Protein AF-A0A968T188-F1 (afdb_monomer_lite)

pLDDT: mean 80.8, std 10.1, range [50.88, 93.0]

Radius of gyration: 18.67 Å; chains: 1; bounding box: 28×56×42 Å

Sequence (68 aa):
MVPGEFERLDISHDEIEAIIVRKSHLRRIDPERLTQILLRHVVGVMGPEETLHVTIREEITITESYED

Structure (mmCIF, N/CA/C/O backbone):
data_AF-A0A968T188-F1
#
_entry.id   AF-A0A968T188-F1
#
loop_
_atom_site.group_PDB
_atom_site.id
_atom_site.type_symbol
_atom_site.label_atom_id
_atom_site.label_alt_id
_atom_site.label_comp_id
_atom_site.label_asym_id
_atom_site.label_entity_id
_atom_site.label_seq_id
_atom_site.pdbx_PDB_ins_code
_atom_site.Cartn_x
_atom_site.Cartn_y
_atom_site.Cartn_z
_atom_site.occupancy
_atom_site.B_iso_or_equiv
_atom_site.auth_seq_id
_atom_site.auth_comp_id
_atom_site.auth_asym_id
_atom_site.auth_atom_id
_atom_site.pdbx_PDB_model_num
ATOM 1 N N . MET A 1 1 ? 19.690 12.770 -2.153 1.00 51.66 1 MET A N 1
ATOM 2 C CA . MET A 1 1 ? 18.556 11.851 -1.926 1.00 51.66 1 MET A CA 1
ATOM 3 C C . MET A 1 1 ? 18.772 11.231 -0.563 1.00 51.66 1 MET A C 1
ATOM 5 O O . MET A 1 1 ? 19.864 10.719 -0.332 1.00 51.66 1 MET A O 1
ATOM 9 N N . VAL A 1 2 ? 17.820 11.396 0.350 1.00 50.88 2 VAL A N 1
ATOM 10 C CA . VAL A 1 2 ? 18.002 11.003 1.753 1.00 50.88 2 VAL A CA 1
ATOM 11 C C . VAL A 1 2 ? 17.848 9.477 1.851 1.00 50.88 2 VAL A C 1
ATOM 13 O O . VAL A 1 2 ? 16.954 8.919 1.208 1.00 50.88 2 VAL A O 1
ATOM 16 N N . PRO A 1 3 ? 18.718 8.752 2.576 1.00 55.19 3 PRO A N 1
ATOM 17 C CA . PRO A 1 3 ? 18.487 7.340 2.866 1.00 55.19 3 PRO A CA 1
ATOM 18 C C . PRO A 1 3 ? 17.109 7.159 3.517 1.00 55.19 3 PRO A C 1
ATOM 20 O O . PRO A 1 3 ? 16.806 7.837 4.491 1.00 55.19 3 PRO A O 1
ATOM 23 N N . GLY A 1 4 ? 16.282 6.256 2.986 1.00 67.25 4 GLY A N 1
ATOM 24 C CA . GLY A 1 4 ? 14.963 5.962 3.563 1.00 67.25 4 GLY A CA 1
ATOM 25 C C . GLY A 1 4 ? 13.773 6.669 2.913 1.00 67.25 4 GLY A C 1
ATOM 26 O O . GLY A 1 4 ? 12.698 6.670 3.497 1.00 67.25 4 GLY A O 1
ATOM 27 N N . GLU A 1 5 ? 13.912 7.240 1.714 1.00 86.06 5 GLU A N 1
ATOM 28 C CA . GLU A 1 5 ? 12.735 7.697 0.967 1.00 86.06 5 GLU A CA 1
ATOM 29 C C . GLU A 1 5 ? 11.920 6.511 0.429 1.00 86.06 5 GLU A C 1
ATOM 31 O O . GLU A 1 5 ? 12.398 5.702 -0.382 1.00 86.06 5 GLU A O 1
ATOM 36 N N . PHE A 1 6 ? 10.670 6.449 0.874 1.00 90.62 6 PHE A N 1
ATOM 37 C CA . PHE A 1 6 ? 9.677 5.493 0.419 1.00 90.62 6 PHE A CA 1
ATOM 38 C C . PHE A 1 6 ? 8.655 6.161 -0.497 1.00 90.62 6 PHE A C 1
ATOM 40 O O . PHE A 1 6 ? 8.437 7.372 -0.444 1.00 90.62 6 PHE A O 1
ATOM 47 N N . GLU A 1 7 ? 8.048 5.349 -1.346 1.00 90.75 7 GLU A N 1
ATOM 48 C CA . GLU A 1 7 ? 6.949 5.719 -2.219 1.00 90.75 7 GLU A CA 1
ATOM 49 C C . GLU A 1 7 ? 5.814 4.726 -2.012 1.00 90.75 7 GLU A C 1
ATOM 51 O O . GLU A 1 7 ? 6.043 3.514 -1.946 1.00 90.75 7 GLU A O 1
ATOM 56 N N . ARG A 1 8 ? 4.605 5.265 -1.854 1.00 93.00 8 ARG A N 1
ATOM 57 C CA . ARG A 1 8 ? 3.378 4.488 -1.764 1.00 93.00 8 ARG A CA 1
ATOM 58 C C . ARG A 1 8 ? 2.845 4.288 -3.177 1.00 93.00 8 ARG A C 1
ATOM 60 O O . ARG A 1 8 ? 2.626 5.261 -3.889 1.00 93.00 8 ARG A O 1
ATOM 67 N N . LEU A 1 9 ? 2.646 3.033 -3.552 1.00 91.56 9 LEU A N 1
ATOM 68 C CA . LEU A 1 9 ? 1.969 2.630 -4.776 1.00 91.56 9 LEU A CA 1
ATOM 69 C C . LEU A 1 9 ? 0.591 2.103 -4.384 1.00 91.56 9 LEU A C 1
ATOM 71 O O . LEU A 1 9 ? 0.512 1.082 -3.699 1.00 91.56 9 LEU A O 1
ATOM 75 N N . ASP A 1 10 ? -0.470 2.802 -4.779 1.00 91.06 10 ASP A N 1
ATOM 76 C CA . ASP A 1 10 ? -1.844 2.341 -4.559 1.00 91.06 10 ASP A CA 1
ATOM 77 C C . ASP A 1 10 ? -2.171 1.173 -5.495 1.00 91.06 10 ASP A C 1
ATOM 79 O O . ASP A 1 10 ? -1.717 1.130 -6.643 1.00 91.06 10 ASP A O 1
ATOM 83 N N . ILE A 1 11 ? -2.939 0.200 -5.000 1.00 87.31 11 ILE A N 1
ATOM 84 C CA . ILE A 1 11 ? -3.215 -1.044 -5.721 1.00 87.31 11 ILE A CA 1
ATOM 85 C C . ILE A 1 11 ? -4.712 -1.304 -5.759 1.00 87.31 11 ILE A C 1
ATOM 87 O O . ILE A 1 11 ? -5.418 -1.169 -4.767 1.00 87.31 11 ILE A O 1
ATOM 91 N N . SER A 1 12 ? -5.189 -1.735 -6.924 1.00 83.44 12 SER A N 1
ATOM 92 C CA . SER A 1 12 ? -6.515 -2.326 -7.065 1.00 83.44 12 SER A CA 1
ATOM 93 C C . SER A 1 12 ? -6.409 -3.836 -6.822 1.00 83.44 12 SER A C 1
ATOM 95 O O . SER A 1 12 ? -6.167 -4.606 -7.750 1.00 83.44 12 SER A O 1
ATOM 97 N N . HIS A 1 13 ? -6.488 -4.244 -5.555 1.00 82.12 13 HIS A N 1
ATOM 98 C CA . HIS A 1 13 ? -6.497 -5.643 -5.119 1.00 82.12 13 HIS A CA 1
ATOM 99 C C . HIS A 1 13 ? -7.489 -5.804 -3.965 1.00 82.12 13 HIS A C 1
ATOM 101 O O . HIS A 1 13 ? -7.624 -4.897 -3.148 1.00 82.12 13 HIS A O 1
ATOM 107 N N . ASP A 1 14 ? -8.153 -6.957 -3.879 1.00 80.88 14 ASP A N 1
ATOM 108 C CA . ASP A 1 14 ? -9.228 -7.181 -2.900 1.00 80.88 14 ASP A CA 1
ATOM 109 C C . ASP A 1 14 ? -8.730 -7.108 -1.444 1.00 80.88 14 ASP A C 1
ATOM 111 O O . ASP A 1 14 ? -9.453 -6.677 -0.550 1.00 80.88 14 ASP A O 1
ATOM 115 N N . GLU A 1 15 ? -7.475 -7.501 -1.215 1.00 77.19 15 GLU A N 1
ATOM 116 C CA . GLU A 1 15 ? -6.878 -7.617 0.127 1.00 77.19 15 GLU A CA 1
ATOM 117 C C . GLU A 1 15 ? -5.720 -6.640 0.395 1.00 77.19 15 GLU A C 1
ATOM 119 O O . GLU A 1 15 ? -5.310 -6.467 1.540 1.00 77.19 15 GLU A O 1
ATOM 124 N N . ILE A 1 16 ? -5.157 -6.011 -0.645 1.00 81.81 16 ILE A N 1
ATOM 125 C CA . ILE A 1 16 ? -3.939 -5.193 -0.533 1.00 81.81 16 ILE A CA 1
ATOM 126 C C . ILE A 1 16 ? -4.242 -3.793 -1.050 1.00 81.81 16 ILE A C 1
ATOM 128 O O . ILE A 1 16 ? -4.406 -3.586 -2.247 1.00 81.81 16 ILE A O 1
ATOM 132 N N . GLU A 1 17 ? -4.264 -2.826 -0.138 1.00 85.12 17 GLU A N 1
ATOM 133 C CA . GLU A 1 17 ? -4.579 -1.430 -0.454 1.00 85.12 17 GLU A CA 1
ATOM 134 C C . GLU A 1 17 ? -3.405 -0.702 -1.130 1.00 85.12 17 GLU A C 1
ATOM 136 O O . GLU A 1 17 ? -3.589 0.098 -2.048 1.00 85.12 17 GLU A O 1
ATOM 141 N N . ALA A 1 18 ? -2.177 -0.974 -0.679 1.00 90.25 18 ALA A N 1
ATOM 142 C CA . ALA A 1 18 ? -0.979 -0.336 -1.207 1.00 90.25 18 ALA A CA 1
ATOM 143 C C . ALA A 1 18 ? 0.298 -1.126 -0.913 1.00 90.25 18 ALA A C 1
ATOM 145 O O . ALA A 1 18 ? 0.379 -1.892 0.048 1.00 90.25 18 ALA A O 1
ATOM 146 N N . ILE A 1 19 ? 1.337 -0.862 -1.706 1.00 89.19 19 ILE A N 1
ATOM 147 C CA . ILE A 1 19 ? 2.710 -1.303 -1.443 1.00 89.19 19 ILE A CA 1
ATOM 148 C C . ILE A 1 19 ? 3.588 -0.081 -1.184 1.00 89.19 19 ILE A C 1
ATOM 150 O O . ILE A 1 19 ? 3.572 0.895 -1.931 1.00 89.19 19 ILE A O 1
ATOM 154 N N . ILE A 1 20 ? 4.419 -0.167 -0.145 1.00 91.19 20 ILE A N 1
ATOM 155 C CA . ILE A 1 20 ? 5.443 0.832 0.154 1.00 91.19 20 ILE A CA 1
ATOM 156 C C . ILE A 1 20 ? 6.793 0.320 -0.351 1.00 91.19 20 ILE A C 1
ATOM 158 O O . ILE A 1 20 ? 7.315 -0.686 0.131 1.00 91.19 20 ILE A O 1
ATOM 162 N N . VAL A 1 21 ? 7.385 1.021 -1.315 1.00 90.50 21 VAL A N 1
ATOM 163 C CA . VAL A 1 21 ? 8.681 0.660 -1.906 1.00 90.50 21 VAL A CA 1
ATOM 164 C C . VAL A 1 21 ? 9.717 1.742 -1.661 1.00 90.50 21 VAL A C 1
ATOM 166 O O . VAL A 1 21 ? 9.404 2.919 -1.533 1.00 90.50 21 VAL A O 1
ATOM 169 N N . ARG A 1 22 ? 10.997 1.369 -1.635 1.00 89.69 22 ARG A N 1
ATOM 170 C CA . ARG A 1 22 ? 12.073 2.367 -1.671 1.00 89.69 22 ARG A CA 1
ATOM 171 C C . ARG A 1 22 ? 12.106 3.019 -3.048 1.00 89.69 22 ARG A C 1
ATOM 173 O O . ARG A 1 22 ? 12.204 2.304 -4.049 1.00 89.69 22 ARG A O 1
ATOM 180 N N . LYS A 1 23 ? 12.175 4.352 -3.109 1.00 89.00 23 LYS A N 1
ATOM 181 C CA . LYS A 1 23 ? 12.279 5.094 -4.383 1.00 89.00 23 LYS A CA 1
ATOM 182 C C . LYS A 1 23 ? 13.439 4.637 -5.269 1.00 89.00 23 LYS A C 1
ATOM 184 O O . LYS A 1 23 ? 13.372 4.708 -6.492 1.00 89.00 23 LYS A O 1
ATOM 189 N N . SER A 1 24 ? 14.521 4.130 -4.674 1.00 88.12 24 SER A N 1
ATOM 190 C CA . SER A 1 24 ? 15.660 3.586 -5.422 1.00 88.12 24 SER A CA 1
ATOM 191 C C . SER A 1 24 ? 15.299 2.389 -6.308 1.00 88.12 24 SER A C 1
ATOM 193 O O . SER A 1 24 ? 15.961 2.185 -7.324 1.00 88.12 24 SER A O 1
ATOM 195 N N . HIS A 1 25 ? 14.283 1.599 -5.946 1.00 85.19 25 HIS A N 1
ATOM 196 C CA . HIS A 1 25 ? 13.826 0.469 -6.760 1.00 85.19 25 HIS A CA 1
ATOM 197 C C . HIS A 1 25 ? 13.100 0.948 -8.022 1.00 85.19 25 HIS A C 1
ATOM 199 O O . HIS A 1 25 ? 13.364 0.420 -9.099 1.00 85.19 25 HIS A O 1
ATOM 205 N N . LEU A 1 26 ? 12.313 2.021 -7.923 1.00 87.25 26 LEU A N 1
ATOM 206 C CA . LEU A 1 26 ? 11.559 2.601 -9.043 1.00 87.25 26 LEU A CA 1
ATOM 207 C C . LEU A 1 26 ? 12.444 3.210 -10.140 1.00 87.25 26 LEU A C 1
ATOM 209 O O . LEU A 1 26 ? 12.008 3.416 -11.264 1.00 87.25 26 LEU A O 1
ATOM 213 N N . ARG A 1 27 ? 13.732 3.440 -9.858 1.00 86.81 27 ARG A N 1
ATOM 214 C CA . ARG A 1 27 ? 14.708 3.856 -10.881 1.00 86.81 27 ARG A CA 1
ATOM 215 C C . ARG A 1 27 ? 15.071 2.743 -11.866 1.00 86.81 27 ARG A C 1
ATOM 217 O O . ARG A 1 27 ? 15.674 3.025 -12.896 1.00 86.81 27 ARG A O 1
ATOM 224 N N . ARG A 1 28 ? 14.826 1.479 -11.504 1.00 86.19 28 ARG A N 1
ATOM 225 C CA . ARG A 1 28 ? 15.310 0.293 -12.238 1.00 86.19 28 ARG A CA 1
ATOM 226 C C . ARG A 1 28 ? 14.186 -0.533 -12.842 1.00 86.19 28 ARG A C 1
ATOM 228 O O . ARG A 1 28 ? 14.445 -1.337 -13.732 1.00 86.19 28 ARG A O 1
ATOM 235 N N . ILE A 1 29 ? 12.978 -0.377 -12.324 1.00 89.00 29 ILE A N 1
ATOM 236 C CA . ILE A 1 29 ? 11.804 -1.113 -12.751 1.00 89.00 29 ILE A CA 1
ATOM 237 C C . ILE A 1 29 ? 10.611 -0.172 -12.725 1.00 89.00 29 ILE A C 1
ATOM 239 O O . ILE A 1 29 ? 10.465 0.635 -11.809 1.00 89.00 29 ILE A O 1
ATOM 243 N N . ASP A 1 30 ? 9.791 -0.294 -13.757 1.00 90.31 30 ASP A N 1
ATOM 244 C CA . ASP A 1 30 ? 8.513 0.386 -13.834 1.00 90.31 30 ASP A CA 1
ATOM 245 C C . ASP A 1 30 ? 7.615 0.011 -12.627 1.00 90.31 30 ASP A C 1
ATOM 247 O O . ASP A 1 30 ? 7.599 -1.167 -12.235 1.00 90.31 30 ASP A O 1
ATOM 251 N N . PRO A 1 31 ? 6.892 0.975 -1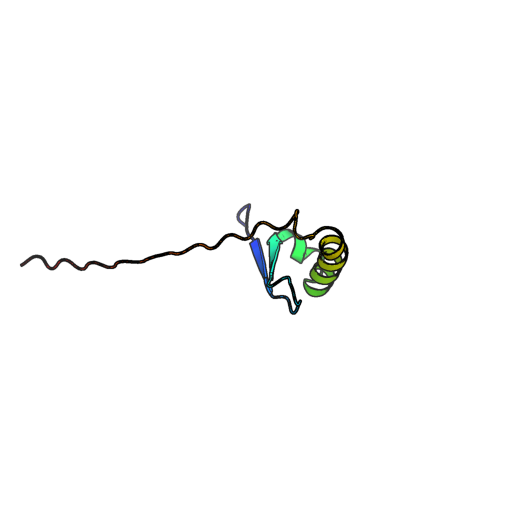2.022 1.00 88.75 31 PRO A N 1
ATOM 252 C CA . PRO A 1 31 ? 6.046 0.728 -10.857 1.00 88.75 31 PRO A CA 1
ATOM 253 C C . PRO A 1 31 ? 4.996 -0.370 -11.063 1.00 88.75 31 PRO A C 1
ATOM 255 O O . PRO A 1 31 ? 4.845 -1.219 -10.185 1.00 88.75 31 PRO A O 1
ATOM 258 N N . GLU A 1 32 ? 4.311 -0.417 -12.210 1.00 89.44 32 GLU A N 1
ATOM 259 C CA . GLU A 1 32 ? 3.272 -1.425 -12.468 1.00 89.44 32 GLU A CA 1
ATOM 260 C C . GLU A 1 32 ? 3.882 -2.823 -12.527 1.00 89.44 32 GLU A C 1
ATOM 262 O O . GLU A 1 32 ? 3.381 -3.775 -11.917 1.00 89.44 32 GLU A O 1
ATOM 267 N N . ARG A 1 33 ? 5.025 -2.946 -13.209 1.00 90.00 33 ARG A N 1
ATOM 268 C CA . ARG A 1 33 ? 5.743 -4.220 -13.302 1.00 90.00 33 ARG A CA 1
ATOM 269 C C . ARG A 1 33 ? 6.256 -4.688 -11.942 1.00 90.00 33 ARG A C 1
ATOM 271 O O . ARG A 1 33 ? 6.217 -5.886 -11.656 1.00 90.00 33 ARG A O 1
ATOM 278 N N . LEU A 1 34 ? 6.742 -3.771 -11.106 1.00 89.12 34 LEU A N 1
ATOM 279 C CA . LEU A 1 34 ? 7.165 -4.089 -9.743 1.00 89.12 34 LEU A CA 1
ATOM 280 C C . LEU A 1 34 ? 5.984 -4.589 -8.906 1.00 89.12 34 LEU A C 1
ATOM 282 O O . LEU A 1 34 ? 6.100 -5.633 -8.265 1.00 89.12 34 LEU A O 1
ATOM 286 N N . THR A 1 35 ? 4.849 -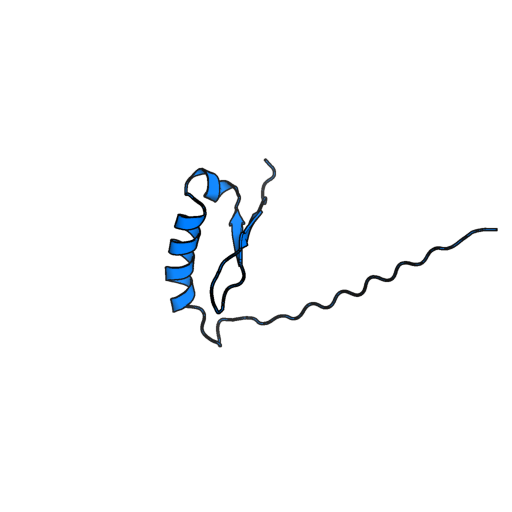3.895 -8.966 1.00 89.38 35 THR A N 1
ATOM 287 C CA . THR A 1 35 ? 3.616 -4.280 -8.272 1.00 89.38 35 THR A CA 1
ATOM 288 C C . THR A 1 35 ? 3.174 -5.690 -8.655 1.00 89.38 35 THR A C 1
ATOM 290 O O . THR A 1 35 ? 2.956 -6.518 -7.774 1.00 89.38 35 THR A O 1
ATOM 293 N N . GLN A 1 36 ? 3.139 -6.024 -9.949 1.00 89.31 36 GLN A N 1
ATOM 294 C CA . GLN A 1 36 ? 2.774 -7.373 -10.405 1.00 89.31 36 GLN A CA 1
ATOM 295 C C . GLN A 1 36 ? 3.704 -8.464 -9.856 1.00 89.31 36 GLN A C 1
ATOM 297 O O . GLN A 1 36 ? 3.243 -9.534 -9.454 1.00 89.31 36 GLN A O 1
ATOM 302 N N . ILE A 1 37 ? 5.017 -8.207 -9.825 1.00 88.75 37 ILE A N 1
ATOM 303 C CA . ILE A 1 37 ? 5.996 -9.156 -9.277 1.00 88.75 37 ILE A CA 1
ATOM 304 C C . ILE A 1 37 ? 5.751 -9.371 -7.785 1.00 88.75 37 ILE A C 1
ATOM 306 O O . ILE A 1 37 ? 5.757 -10.517 -7.333 1.00 88.75 37 ILE A O 1
ATOM 310 N N . LEU A 1 38 ? 5.539 -8.291 -7.034 1.00 86.88 38 LEU A N 1
ATOM 311 C CA . LEU A 1 38 ? 5.324 -8.354 -5.592 1.00 86.88 38 LEU A CA 1
ATOM 312 C C . LEU A 1 38 ? 4.016 -9.077 -5.258 1.00 86.88 38 LEU A C 1
ATOM 314 O O . LEU A 1 38 ? 4.050 -10.034 -4.489 1.00 86.88 38 LEU A O 1
ATOM 318 N N . LEU A 1 39 ? 2.904 -8.714 -5.903 1.00 86.19 39 LEU A N 1
ATOM 319 C CA . LEU A 1 39 ? 1.606 -9.367 -5.697 1.00 86.19 39 LEU A CA 1
ATOM 320 C C . LEU A 1 39 ? 1.674 -10.873 -5.972 1.00 86.19 39 LEU A C 1
ATOM 322 O O . LEU A 1 39 ? 1.182 -11.667 -5.175 1.00 86.19 39 LEU A O 1
ATOM 326 N N . ARG A 1 40 ? 2.369 -11.293 -7.038 1.00 85.81 40 ARG A N 1
ATOM 327 C CA . ARG A 1 40 ? 2.530 -12.719 -7.365 1.00 85.81 40 ARG A CA 1
ATOM 328 C C . ARG A 1 40 ? 3.196 -13.527 -6.247 1.00 85.81 40 ARG A C 1
ATOM 330 O O . ARG A 1 40 ? 2.909 -14.712 -6.114 1.00 85.81 40 ARG A O 1
ATOM 337 N N . HIS A 1 41 ? 4.103 -12.917 -5.487 1.00 81.75 41 HIS A N 1
ATOM 338 C CA . HIS A 1 41 ? 4.796 -13.596 -4.390 1.00 81.75 41 HIS A CA 1
ATOM 339 C C . HIS A 1 41 ? 4.029 -13.479 -3.073 1.00 81.75 41 HIS A C 1
ATOM 341 O O . HIS A 1 41 ? 4.010 -14.435 -2.308 1.00 81.75 41 HIS A O 1
ATOM 347 N N . VAL A 1 42 ? 3.390 -12.333 -2.827 1.00 79.38 42 VAL A N 1
ATOM 348 C CA . VAL A 1 42 ? 2.703 -12.019 -1.567 1.00 79.38 42 VAL A CA 1
ATOM 349 C C . VAL A 1 42 ? 1.394 -12.796 -1.412 1.00 79.38 42 VAL A C 1
ATOM 351 O O . VAL A 1 42 ? 1.138 -13.323 -0.335 1.00 79.38 42 VAL A O 1
ATOM 354 N N . VAL A 1 43 ? 0.609 -12.958 -2.483 1.00 71.06 43 VAL A N 1
ATOM 355 C CA . VAL A 1 43 ? -0.683 -13.678 -2.434 1.00 71.06 43 VAL A CA 1
ATOM 356 C C . VAL A 1 43 ? -0.521 -15.135 -1.974 1.00 71.06 43 VAL A C 1
ATOM 358 O O . VAL A 1 43 ? -1.422 -15.702 -1.373 1.00 71.06 43 VAL A O 1
ATOM 361 N N . GLY A 1 44 ? 0.644 -15.748 -2.207 1.00 69.56 44 GLY A N 1
ATOM 362 C CA . GLY A 1 44 ? 0.916 -17.119 -1.765 1.00 69.56 44 GLY A CA 1
ATOM 363 C C . GLY A 1 44 ? 1.308 -17.267 -0.291 1.00 69.56 44 GLY A C 1
ATOM 364 O O . GLY A 1 44 ? 1.392 -18.398 0.178 1.00 69.56 44 GLY A O 1
ATOM 365 N N . VAL A 1 45 ? 1.592 -16.167 0.415 1.00 71.25 45 VAL A N 1
ATOM 366 C CA . VAL A 1 45 ? 2.155 -16.170 1.783 1.00 71.25 45 VAL A CA 1
ATOM 367 C C . VAL A 1 45 ? 1.378 -15.298 2.771 1.00 71.25 45 VAL A C 1
ATOM 369 O O . VAL A 1 45 ? 1.746 -15.230 3.937 1.00 71.25 45 VAL A O 1
ATOM 372 N N . MET A 1 46 ? 0.337 -14.599 2.315 1.00 69.56 46 MET A N 1
ATOM 373 C CA . MET A 1 46 ? -0.566 -13.830 3.169 1.00 69.56 46 MET A CA 1
ATOM 374 C C . MET A 1 46 ? -1.799 -14.661 3.519 1.00 69.56 46 MET A C 1
ATOM 376 O O . MET A 1 46 ? -2.891 -14.440 3.004 1.00 69.56 46 MET A O 1
ATOM 380 N N . GLY A 1 47 ? -1.624 -15.650 4.388 1.00 66.19 47 GLY A N 1
ATOM 381 C CA . GLY A 1 47 ? -2.730 -16.298 5.069 1.00 66.19 47 GLY A CA 1
ATOM 382 C C . GLY A 1 47 ? -3.211 -15.489 6.285 1.00 66.19 47 GLY A C 1
ATOM 383 O O . GLY A 1 47 ? -2.575 -14.513 6.708 1.00 66.19 47 GLY A O 1
ATOM 384 N N . PRO A 1 48 ? -4.333 -15.906 6.900 1.00 63.56 48 PRO A N 1
ATOM 385 C CA . PRO A 1 48 ? -4.867 -15.282 8.113 1.00 63.56 48 PRO A CA 1
ATOM 386 C C . PRO A 1 48 ? -3.881 -15.291 9.287 1.00 63.56 48 PRO A C 1
ATOM 388 O O . PRO A 1 48 ? -3.939 -14.413 10.142 1.00 63.56 48 PRO A O 1
ATOM 391 N N . GLU A 1 49 ? -2.980 -16.276 9.334 1.00 70.12 49 GLU A N 1
ATOM 392 C CA . GLU A 1 49 ? -1.977 -16.407 10.396 1.00 70.12 49 GLU A CA 1
ATOM 393 C C . GLU A 1 49 ? -0.757 -15.497 10.183 1.00 70.12 49 GLU A C 1
ATOM 395 O O . GLU A 1 49 ? -0.082 -15.139 11.146 1.00 70.12 49 GLU A O 1
ATOM 400 N N . GLU A 1 50 ? -0.487 -15.078 8.943 1.00 67.38 50 GLU A N 1
ATOM 401 C CA . GLU A 1 50 ? 0.656 -14.225 8.593 1.00 67.38 50 GLU A CA 1
ATOM 402 C C . GLU A 1 50 ? 0.295 -12.732 8.498 1.00 67.38 50 GLU A C 1
ATOM 404 O O . GLU A 1 50 ? 1.174 -11.886 8.316 1.00 67.38 50 GLU A O 1
ATOM 409 N N . THR A 1 51 ? -0.988 -12.387 8.652 1.00 69.69 51 THR A N 1
ATOM 410 C CA . THR A 1 51 ? -1.487 -11.014 8.511 1.00 69.69 51 THR A CA 1
ATOM 411 C C . THR A 1 51 ? -1.718 -10.363 9.872 1.00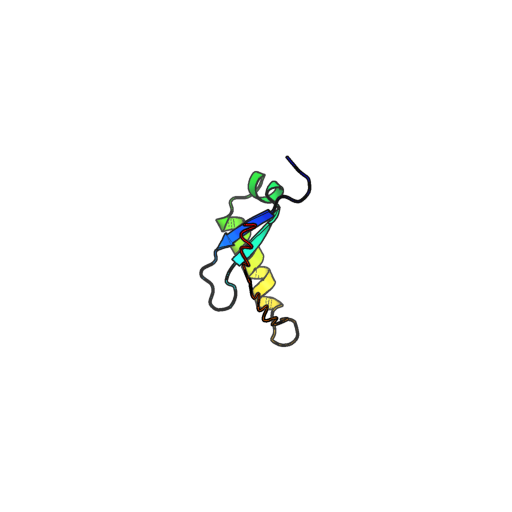 69.69 51 THR A C 1
ATOM 413 O O . THR A 1 51 ? -2.582 -10.769 10.647 1.00 69.69 51 THR A O 1
ATOM 416 N N . LEU A 1 52 ? -0.978 -9.290 10.159 1.00 72.50 52 LEU A N 1
ATOM 417 C CA . LEU A 1 52 ? -1.182 -8.477 11.356 1.00 72.50 52 LEU A CA 1
ATOM 418 C C . LEU A 1 52 ? -2.193 -7.355 11.070 1.00 72.50 52 LEU A C 1
ATOM 420 O O . LEU A 1 52 ? -1.883 -6.400 1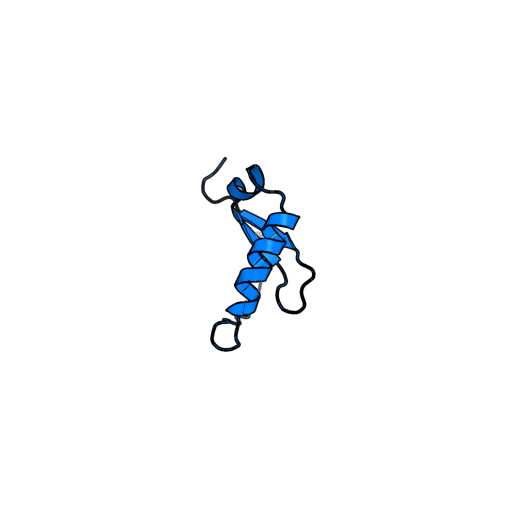0.360 1.00 72.50 52 LEU A O 1
ATOM 424 N N . HIS A 1 53 ? -3.386 -7.438 11.660 1.00 70.62 53 HIS A N 1
ATOM 425 C CA . HIS A 1 53 ? -4.376 -6.361 11.610 1.00 70.62 53 HIS A CA 1
ATOM 426 C C . HIS A 1 53 ? -4.178 -5.395 12.787 1.00 70.62 53 HIS A C 1
ATOM 428 O O . HIS A 1 53 ? -4.318 -5.786 13.947 1.00 70.62 53 HIS A O 1
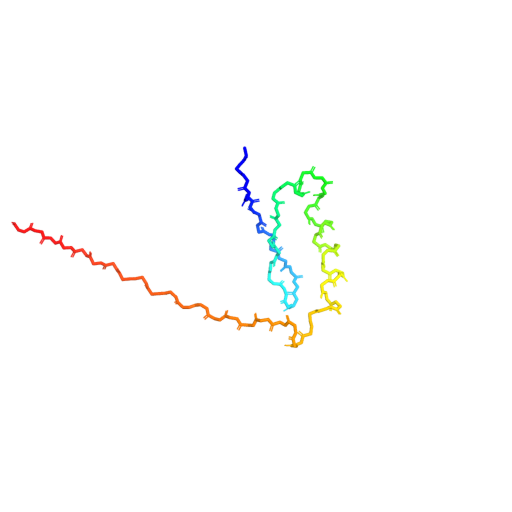ATOM 434 N N . VAL A 1 54 ? -3.857 -4.129 12.504 1.00 76.06 54 VAL A N 1
ATOM 435 C CA . VAL A 1 54 ? -3.651 -3.084 13.522 1.00 76.06 54 VAL A CA 1
ATOM 436 C C . VAL A 1 54 ? -4.550 -1.895 13.214 1.00 76.06 54 VAL A C 1
ATOM 438 O O . VAL A 1 54 ? -4.453 -1.296 12.147 1.00 76.06 54 VAL A O 1
ATOM 441 N N . THR A 1 55 ? -5.376 -1.512 14.185 1.00 76.56 55 THR A N 1
ATOM 442 C CA . THR A 1 55 ? -6.186 -0.291 14.127 1.00 76.56 55 THR A CA 1
ATOM 443 C C . THR A 1 55 ? -5.502 0.802 14.937 1.00 76.56 55 THR A C 1
ATOM 445 O O . THR A 1 55 ? -5.423 0.703 16.162 1.00 76.56 55 THR A O 1
ATOM 448 N N . ILE A 1 56 ? -5.033 1.856 14.270 1.00 83.25 56 ILE A N 1
ATOM 449 C CA . ILE A 1 56 ? -4.469 3.043 14.925 1.00 83.25 56 ILE A CA 1
ATOM 450 C C . ILE A 1 56 ? -5.564 4.107 15.009 1.00 83.25 56 ILE A C 1
ATOM 452 O O . ILE A 1 56 ? -6.204 4.424 14.009 1.00 83.25 56 ILE A O 1
ATOM 456 N N . ARG A 1 57 ? -5.797 4.644 16.209 1.00 82.12 57 ARG A N 1
ATOM 457 C CA . ARG A 1 57 ? -6.684 5.791 16.435 1.00 82.12 57 ARG A CA 1
ATOM 458 C C . ARG A 1 57 ? -5.834 6.954 16.919 1.00 82.12 57 ARG A C 1
ATOM 460 O O . ARG A 1 57 ? -5.144 6.814 17.925 1.00 82.12 57 ARG A O 1
ATOM 467 N N . GLU A 1 58 ? -5.889 8.066 16.204 1.00 82.88 58 GLU A N 1
ATOM 468 C CA . GLU A 1 58 ? -5.220 9.308 16.574 1.00 82.88 58 GLU A CA 1
ATOM 469 C C . GLU A 1 58 ? -6.286 10.346 16.935 1.00 82.88 58 GLU A C 1
ATOM 471 O O . GLU A 1 58 ? -7.266 10.516 16.210 1.00 82.88 58 GLU A O 1
ATOM 476 N N . GLU A 1 59 ? -6.114 11.003 18.078 1.00 86.12 59 GLU A N 1
ATOM 477 C CA . GLU A 1 59 ? -6.961 12.103 18.532 1.00 86.12 59 GLU A CA 1
ATOM 478 C C . GLU A 1 59 ? -6.082 13.349 18.620 1.00 86.12 59 GLU A C 1
ATOM 480 O O . GLU A 1 59 ? -5.095 13.373 19.357 1.00 86.12 59 GLU A O 1
ATOM 485 N N . ILE A 1 60 ? -6.417 14.366 17.826 1.00 85.06 60 ILE A N 1
ATOM 486 C CA . ILE A 1 60 ? -5.685 15.631 17.792 1.00 85.06 60 ILE A CA 1
ATOM 487 C C . ILE A 1 60 ? -6.531 16.676 18.510 1.00 85.06 60 ILE A C 1
ATOM 489 O O . ILE A 1 60 ? -7.559 17.115 17.995 1.00 85.06 60 ILE A O 1
ATOM 493 N N . THR A 1 61 ? -6.070 17.097 19.684 1.00 82.06 61 THR A N 1
ATOM 494 C CA . THR A 1 61 ? -6.692 18.179 20.452 1.00 82.06 61 THR A CA 1
ATOM 495 C C . THR A 1 61 ? -5.858 19.441 20.299 1.00 82.06 61 THR A C 1
ATOM 497 O O . THR A 1 61 ? -4.697 19.477 20.704 1.00 82.06 61 THR A O 1
ATOM 500 N N . ILE A 1 62 ? -6.449 20.479 19.709 1.00 86.19 62 ILE A N 1
ATOM 501 C CA . ILE A 1 62 ? -5.828 21.799 19.567 1.00 86.19 62 ILE A CA 1
ATOM 502 C C . ILE A 1 62 ? -6.413 22.710 20.644 1.00 86.19 62 ILE A C 1
ATOM 504 O O . ILE A 1 62 ? -7.625 22.918 20.685 1.00 86.19 62 ILE A O 1
ATOM 508 N N . THR A 1 63 ? -5.551 23.260 21.495 1.00 85.31 63 THR A N 1
ATOM 509 C CA . THR A 1 63 ? -5.934 24.226 22.531 1.00 85.31 63 THR A CA 1
ATOM 510 C C . THR A 1 63 ? -5.250 25.556 22.240 1.00 85.31 63 THR A C 1
ATOM 512 O O . THR A 1 63 ? -4.023 25.627 22.241 1.00 85.31 63 THR A O 1
ATOM 515 N N . GLU A 1 64 ? -6.034 26.607 22.007 1.00 82.12 64 GLU A N 1
ATOM 516 C CA . GLU A 1 64 ? -5.539 27.984 21.940 1.00 82.12 64 GLU A CA 1
ATOM 517 C C . GLU A 1 64 ? -5.700 28.650 23.311 1.00 82.12 64 GLU A C 1
ATOM 519 O O . GLU A 1 64 ? -6.787 28.645 23.889 1.00 82.12 64 GLU A O 1
ATOM 524 N N . SER A 1 65 ? -4.617 29.222 23.836 1.00 77.88 65 SER A N 1
ATOM 525 C CA . SER A 1 65 ? -4.640 30.077 25.023 1.00 77.88 65 SER A CA 1
ATOM 526 C C . SER A 1 65 ? -4.408 31.523 24.602 1.00 77.88 65 SER A C 1
ATOM 528 O O . SER A 1 65 ? -3.380 31.824 23.996 1.00 77.88 65 SER A O 1
ATOM 530 N N . TYR A 1 66 ? -5.346 32.404 24.941 1.00 71.81 66 TYR A N 1
ATOM 531 C CA . TYR A 1 66 ? -5.187 33.850 24.812 1.00 71.81 66 TYR A CA 1
ATOM 532 C C . TYR A 1 66 ? -4.692 34.395 26.161 1.00 71.81 66 TYR A C 1
ATOM 534 O O . TYR A 1 66 ? -5.310 34.123 27.189 1.00 71.81 66 TYR A O 1
ATOM 542 N N . GLU A 1 67 ? -3.555 35.095 26.165 1.00 68.81 67 GLU A N 1
ATOM 543 C CA . GLU A 1 67 ? -3.094 35.891 27.311 1.00 68.81 67 GLU A CA 1
ATOM 544 C C . GLU A 1 67 ? -3.700 37.302 27.189 1.00 68.81 67 GLU A C 1
ATOM 546 O O . GLU A 1 67 ? -3.570 37.920 26.129 1.00 68.81 67 GLU A O 1
ATOM 551 N N . ASP A 1 68 ? -4.396 37.760 28.239 1.00 63.16 68 ASP A N 1
ATOM 552 C CA . ASP A 1 68 ? -4.950 39.123 28.385 1.00 63.16 68 ASP A CA 1
ATOM 553 C C . ASP A 1 68 ? -3.855 40.177 28.646 1.00 63.16 68 ASP A C 1
ATOM 555 O O . ASP A 1 68 ? -2.932 39.897 29.451 1.00 63.16 68 ASP A O 1
#

Foldseek 3Di:
DDPPDWDWDAD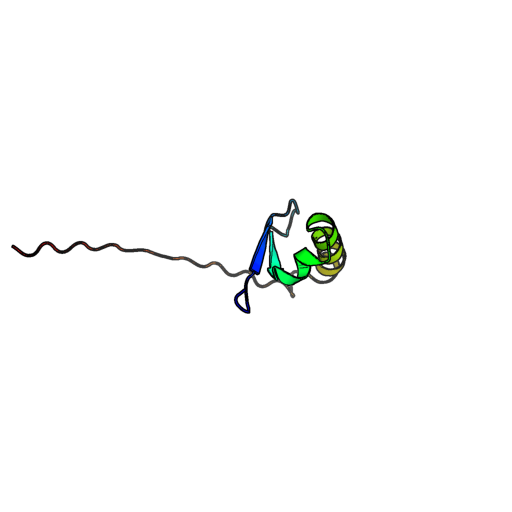DDPPDGTDIDHVVVCVPDPPVVVVVVCCVVVVVPDDPVNDDDDDDDDDDDDDDDDDD

Secondary structure (DSSP, 8-state):
--TT-EEEEE---SS--EEEEEHHHHTTS-HHHHHHHHHHHHTTT--TTT------------------